Protein AF-W2P2Y5-F1 (afdb_monomer_lite)

InterPro domains:
  IPR003656 Zinc finger, BED-type [PF02892] (10-49)

pLDDT: mean 83.41, std 9.96, range [52.03, 94.44]

Organism: Phytophthora nicotianae (NCBI:txid4792)

Secondary structure (DSSP, 8-state):
---HHHHHHHHEEEEETTEEEESSSS-EEE--TTS-SHHHHHHHHHH-TTHHHHHHHHHHHTTSSGGGGS---HHHHHHHHHHHHHHHTT---------

Structure (mmCIF, N/CA/C/O backbone):
data_AF-W2P2Y5-F1
#
_entry.id   AF-W2P2Y5-F1
#
loop_
_atom_site.group_PDB
_atom_site.id
_atom_site.type_symbol
_atom_site.label_atom_id
_atom_site.label_alt_id
_atom_site.label_comp_id
_atom_site.label_asym_id
_atom_site.label_entity_id
_atom_site.label_seq_id
_atom_site.pdbx_PDB_ins_code
_atom_site.Cartn_x
_atom_site.Cartn_y
_atom_site.Cartn_z
_atom_site.occupancy
_atom_site.B_iso_or_equiv
_atom_site.auth_seq_id
_atom_site.auth_comp_id
_atom_site.auth_asym_id
_atom_site.auth_atom_id
_atom_site.pdbx_PDB_model_num
ATOM 1 N N . MET A 1 1 ? -9.047 17.502 -4.135 1.00 63.66 1 MET A N 1
ATOM 2 C CA . MET A 1 1 ? -8.523 16.880 -2.900 1.00 63.66 1 MET A CA 1
ATOM 3 C C . MET A 1 1 ? -9.199 15.536 -2.773 1.00 63.66 1 MET A C 1
ATOM 5 O O . MET A 1 1 ? -10.420 15.501 -2.868 1.00 63.66 1 MET A O 1
ATOM 9 N N . ALA A 1 2 ? -8.421 14.470 -2.613 1.00 76.88 2 ALA A N 1
ATOM 10 C CA . ALA A 1 2 ? -8.951 13.136 -2.368 1.00 76.88 2 ALA A CA 1
ATOM 11 C C . ALA A 1 2 ? -9.831 13.138 -1.115 1.00 76.88 2 ALA A C 1
ATOM 13 O O . ALA A 1 2 ? -9.485 13.791 -0.124 1.00 76.88 2 ALA A O 1
ATOM 14 N N . SER A 1 3 ? -10.960 12.430 -1.136 1.00 88.62 3 SER A N 1
ATOM 15 C CA . SER A 1 3 ? -11.732 12.270 0.090 1.00 88.62 3 SER A CA 1
ATOM 16 C C . SER A 1 3 ? -10.996 11.322 1.041 1.00 88.62 3 SER A C 1
ATOM 18 O O . SER A 1 3 ? -10.264 10.427 0.615 1.00 88.62 3 SER A O 1
ATOM 20 N N . ASN A 1 4 ? -11.223 11.459 2.352 1.00 89.00 4 ASN A N 1
ATOM 21 C CA . ASN A 1 4 ? -10.656 10.519 3.328 1.00 89.00 4 ASN A CA 1
ATOM 22 C C . ASN A 1 4 ? -11.074 9.069 3.041 1.00 89.00 4 ASN A C 1
ATOM 24 O O . ASN A 1 4 ? -10.344 8.143 3.382 1.00 89.00 4 ASN A O 1
ATOM 28 N N . LYS A 1 5 ? -12.239 8.876 2.409 1.00 88.00 5 LYS A N 1
ATOM 29 C CA . LYS A 1 5 ? -12.718 7.564 1.979 1.00 88.00 5 LYS A CA 1
ATOM 30 C C . LYS A 1 5 ? -11.834 6.993 0.868 1.00 88.00 5 LYS A C 1
ATOM 32 O O . LYS A 1 5 ? -11.431 5.840 0.982 1.00 88.00 5 LYS A O 1
ATOM 37 N N . ASP A 1 6 ? -11.494 7.795 -0.140 1.00 88.94 6 ASP A N 1
ATOM 38 C CA . ASP A 1 6 ? -10.657 7.359 -1.268 1.00 88.94 6 ASP A CA 1
ATOM 39 C C . ASP A 1 6 ? -9.234 7.034 -0.802 1.00 88.94 6 ASP A C 1
ATOM 41 O O . ASP A 1 6 ? -8.700 5.971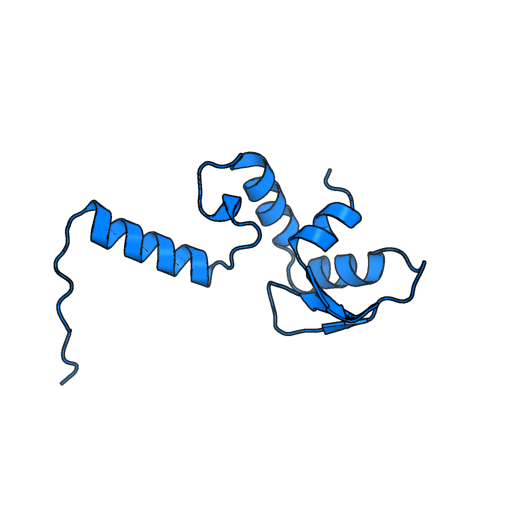 -1.113 1.00 88.94 6 ASP A O 1
ATOM 45 N N . LEU A 1 7 ? -8.660 7.891 0.052 1.00 89.06 7 LEU A N 1
ATOM 46 C CA . LEU A 1 7 ? -7.361 7.641 0.683 1.00 89.06 7 LEU A CA 1
ATOM 47 C C . LEU A 1 7 ? -7.375 6.340 1.491 1.00 89.06 7 LEU A C 1
ATOM 49 O O . LEU A 1 7 ? -6.436 5.551 1.418 1.00 89.06 7 LEU A O 1
ATOM 53 N N . CYS A 1 8 ? -8.447 6.082 2.245 1.00 89.44 8 CYS A N 1
ATOM 54 C CA . CYS A 1 8 ? -8.561 4.840 3.001 1.00 89.44 8 CYS A CA 1
ATOM 55 C C . CYS A 1 8 ? -8.678 3.614 2.093 1.00 89.44 8 CYS A C 1
ATOM 57 O O . CYS A 1 8 ? -8.044 2.600 2.366 1.00 89.44 8 CYS A O 1
ATOM 59 N N . GLN A 1 9 ? -9.447 3.704 1.009 1.00 88.62 9 GLN A N 1
ATOM 60 C CA . GLN A 1 9 ? -9.589 2.615 0.045 1.00 88.62 9 GLN A CA 1
ATOM 61 C C . GLN A 1 9 ? -8.271 2.307 -0.678 1.00 88.62 9 GLN A C 1
ATOM 63 O O . GLN A 1 9 ? -7.979 1.144 -0.956 1.00 88.62 9 GLN A O 1
ATOM 68 N N . TYR A 1 10 ? -7.470 3.335 -0.949 1.00 88.62 10 TYR A N 1
ATOM 69 C CA . TYR A 1 10 ? -6.187 3.196 -1.623 1.00 88.62 10 TYR A CA 1
ATOM 70 C C . TYR A 1 10 ? -5.087 2.670 -0.691 1.00 88.62 10 TYR A C 1
ATOM 72 O O . TYR A 1 10 ? -4.431 1.682 -1.008 1.00 88.62 10 TYR A O 1
ATOM 80 N N . PHE A 1 11 ? -4.906 3.281 0.484 1.00 90.88 11 PHE A N 1
ATOM 81 C CA . PHE A 1 11 ? -3.778 2.991 1.379 1.00 90.88 11 PHE A CA 1
ATOM 82 C C . PHE A 1 11 ? -4.009 1.854 2.369 1.00 90.88 11 PHE A C 1
ATOM 84 O O . PHE A 1 11 ? -3.067 1.438 3.049 1.00 90.88 11 PHE A O 1
ATOM 91 N N . PHE A 1 12 ? -5.235 1.342 2.470 1.00 91.44 12 PHE A N 1
ATOM 92 C CA . PHE A 1 12 ? -5.557 0.254 3.381 1.00 91.44 12 PHE A CA 1
ATOM 93 C C . PHE A 1 12 ? -6.223 -0.918 2.665 1.00 91.44 12 PHE A C 1
ATOM 95 O O . PHE A 1 12 ? -6.833 -0.786 1.604 1.00 91.44 12 PHE A O 1
ATOM 102 N N . THR A 1 13 ? -6.094 -2.089 3.276 1.00 91.88 13 THR A N 1
ATOM 103 C CA . THR A 1 13 ? -6.826 -3.303 2.920 1.00 91.88 13 THR A CA 1
ATOM 104 C C . THR A 1 13 ? -7.713 -3.681 4.097 1.00 91.88 13 THR A C 1
ATOM 106 O O . THR A 1 13 ? -7.274 -3.636 5.248 1.00 91.88 13 THR A O 1
ATOM 109 N N . LEU A 1 14 ? -8.973 -4.020 3.832 1.00 91.06 14 LEU A N 1
ATOM 110 C CA . LEU A 1 14 ? -9.882 -4.515 4.859 1.00 91.06 14 LEU A CA 1
ATOM 111 C C . LEU A 1 14 ? -9.579 -5.998 5.112 1.00 91.06 14 LEU A C 1
ATOM 113 O O . LEU A 1 14 ? -9.867 -6.830 4.259 1.00 91.06 14 LEU A O 1
ATOM 117 N N . GLU A 1 15 ? -9.006 -6.322 6.271 1.00 92.06 15 GLU A N 1
ATOM 118 C CA . GLU A 1 15 ? -8.688 -7.715 6.640 1.00 92.06 15 GLU A CA 1
ATOM 119 C C . GLU A 1 15 ? -9.881 -8.397 7.319 1.00 92.06 15 GLU A C 1
ATOM 121 O O . GLU A 1 15 ? -10.108 -9.593 7.167 1.00 92.06 15 GLU A O 1
ATOM 126 N N . ALA A 1 16 ? -10.645 -7.630 8.096 1.00 89.81 16 ALA A N 1
ATOM 127 C CA . ALA A 1 16 ? -11.847 -8.077 8.787 1.00 89.81 16 ALA A CA 1
ATOM 128 C C . ALA A 1 16 ? -12.767 -6.872 9.042 1.00 89.81 16 ALA A C 1
ATOM 130 O O . ALA A 1 16 ? -12.309 -5.729 8.947 1.00 89.81 16 ALA A O 1
ATOM 131 N N . PRO A 1 17 ? -14.048 -7.073 9.401 1.00 88.81 17 PRO A N 1
ATOM 132 C CA . PRO A 1 17 ? -14.952 -5.970 9.716 1.00 88.81 17 PRO A CA 1
ATOM 133 C C . PRO A 1 17 ? -14.361 -5.026 10.776 1.00 88.81 17 PRO A C 1
ATOM 135 O O . PRO A 1 17 ? -14.090 -5.425 11.907 1.00 88.81 17 PRO A O 1
ATOM 138 N N . GLY A 1 18 ? -14.130 -3.768 10.392 1.00 87.94 18 GLY A N 1
ATOM 139 C CA . GLY A 1 18 ? -13.533 -2.754 11.267 1.00 87.94 18 GLY A CA 1
ATOM 140 C C . GLY A 1 18 ? -12.026 -2.906 11.513 1.00 87.94 18 GLY A C 1
ATOM 141 O O . GLY A 1 18 ? -11.494 -2.212 12.377 1.00 87.94 18 GLY A O 1
ATOM 142 N N . ILE A 1 19 ? -11.320 -3.777 10.783 1.00 91.50 19 ILE A N 1
ATOM 143 C CA . ILE A 1 19 ? -9.864 -3.951 10.871 1.00 91.50 19 ILE A CA 1
ATOM 144 C C . ILE A 1 19 ? -9.230 -3.672 9.509 1.00 91.50 19 ILE A C 1
ATOM 146 O O . ILE A 1 19 ? -9.425 -4.410 8.544 1.00 91.50 19 ILE A O 1
ATOM 150 N N . TYR A 1 20 ? -8.416 -2.623 9.468 1.00 92.88 20 TYR A N 1
ATOM 151 C CA . TYR A 1 20 ? -7.727 -2.156 8.274 1.00 92.88 20 TYR A CA 1
ATOM 152 C C . TYR A 1 20 ? -6.227 -2.365 8.412 1.00 92.88 20 TYR A C 1
ATOM 154 O O . TYR A 1 20 ? -5.618 -1.934 9.392 1.00 92.88 20 TYR A O 1
ATOM 162 N N . LYS A 1 21 ? -5.615 -2.992 7.417 1.00 93.75 21 LYS A N 1
ATOM 163 C CA . LYS A 1 21 ? -4.168 -3.140 7.301 1.00 93.75 21 LYS A CA 1
ATOM 164 C C . LYS A 1 21 ? -3.609 -2.025 6.440 1.00 93.75 21 LYS A C 1
ATOM 166 O O . LYS A 1 21 ? -4.103 -1.803 5.339 1.00 93.75 21 LYS A O 1
ATOM 171 N N . CYS A 1 22 ? -2.603 -1.321 6.945 1.00 93.25 22 CYS A N 1
ATOM 172 C CA . CYS A 1 22 ? -1.873 -0.341 6.149 1.00 93.25 22 CYS A CA 1
ATOM 173 C C . CYS A 1 22 ? -1.102 -1.059 5.036 1.00 93.25 22 CYS A C 1
ATOM 175 O O . CYS A 1 22 ? -0.546 -2.134 5.255 1.00 93.25 22 CYS A O 1
ATOM 177 N N . ARG A 1 23 ? -1.057 -0.482 3.837 1.00 90.44 23 ARG A N 1
ATOM 178 C CA . ARG A 1 23 ? -0.286 -1.069 2.737 1.00 90.44 23 ARG A CA 1
ATOM 179 C C . ARG A 1 23 ? 1.196 -0.681 2.763 1.00 90.44 23 ARG A C 1
ATOM 181 O O . ARG A 1 23 ? 2.012 -1.439 2.254 1.00 90.44 23 ARG A O 1
ATOM 188 N N . TYR A 1 24 ? 1.568 0.420 3.426 1.00 89.50 24 TYR A N 1
ATOM 189 C CA . TYR A 1 24 ? 2.979 0.780 3.646 1.00 89.50 24 TYR A CA 1
ATOM 190 C C . TYR A 1 24 ? 3.665 -0.073 4.712 1.00 89.50 24 TYR A C 1
ATOM 192 O O . TYR A 1 24 ? 4.877 -0.265 4.673 1.00 89.50 24 TYR A O 1
ATOM 200 N N . CYS A 1 25 ? 2.924 -0.514 5.729 1.00 90.62 25 CYS A N 1
ATOM 201 C CA . CYS A 1 25 ? 3.505 -1.177 6.889 1.00 90.62 25 CYS A CA 1
ATOM 202 C C . CYS A 1 25 ? 2.577 -2.270 7.429 1.00 90.62 25 CYS A C 1
ATOM 204 O O . CYS A 1 25 ? 1.364 -2.178 7.279 1.00 90.62 25 CYS A O 1
ATOM 206 N N . PRO A 1 26 ? 3.094 -3.280 8.147 1.00 88.06 26 PRO A N 1
ATOM 207 C CA . PRO A 1 26 ? 2.288 -4.413 8.611 1.00 88.06 26 PRO A CA 1
ATOM 208 C C . PRO A 1 26 ? 1.287 -4.063 9.732 1.00 88.06 26 PRO A C 1
ATOM 210 O O . PRO A 1 26 ? 0.686 -4.959 10.323 1.00 88.06 26 PRO A O 1
ATOM 213 N N . LYS A 1 27 ? 1.107 -2.780 10.074 1.00 92.38 27 LYS A N 1
ATOM 214 C CA . LYS A 1 27 ? 0.255 -2.358 11.189 1.00 92.38 27 LYS A CA 1
ATOM 215 C C . LYS A 1 27 ? -1.225 -2.463 10.836 1.00 92.38 27 LYS A C 1
ATOM 217 O O . LYS A 1 27 ? -1.689 -1.949 9.818 1.00 92.38 27 LYS A O 1
ATOM 222 N N . LEU A 1 28 ? -1.968 -3.056 11.766 1.00 93.25 28 LEU A N 1
ATOM 223 C CA . LEU A 1 28 ? -3.423 -3.113 11.754 1.00 93.25 28 LEU A CA 1
ATOM 224 C C . LEU A 1 28 ? -4.003 -1.935 12.539 1.00 93.25 28 LEU A C 1
ATOM 226 O O . LEU A 1 28 ? -3.505 -1.559 13.604 1.00 93.25 28 LEU A O 1
ATOM 230 N N . ARG A 1 29 ? -5.092 -1.368 12.033 1.00 92.69 29 ARG A N 1
ATOM 231 C CA . ARG A 1 29 ? -5.840 -0.282 12.656 1.00 92.69 29 ARG A CA 1
ATOM 232 C C . ARG A 1 29 ? -7.297 -0.681 12.790 1.00 92.69 29 ARG A C 1
ATOM 234 O O . ARG A 1 29 ? -7.952 -1.045 11.818 1.00 92.69 29 ARG A O 1
ATOM 241 N N . LYS A 1 30 ? -7.796 -0.597 14.022 1.00 90.94 30 LYS A N 1
ATOM 242 C CA . LYS A 1 30 ? -9.209 -0.807 14.325 1.00 90.94 30 LYS A CA 1
ATOM 243 C C . LYS A 1 30 ? -9.977 0.482 14.069 1.00 90.94 30 LYS A C 1
ATOM 245 O O . LYS A 1 30 ? -9.530 1.558 14.469 1.00 90.94 30 LYS A O 1
ATOM 250 N N . GLN A 1 31 ? -11.132 0.358 13.441 1.00 85.50 31 GLN A N 1
ATOM 251 C CA . GLN A 1 31 ? -12.064 1.442 13.186 1.00 85.50 31 GLN A CA 1
ATOM 252 C C . GLN A 1 31 ? -13.453 0.997 13.640 1.00 85.50 31 GLN A C 1
ATOM 254 O O . GLN A 1 31 ? -13.965 -0.026 13.186 1.00 85.50 31 GLN A O 1
ATOM 259 N N . ALA A 1 32 ? -14.053 1.763 14.549 1.00 80.56 32 ALA A N 1
ATOM 260 C CA . ALA A 1 32 ? -15.418 1.507 14.979 1.00 80.56 32 ALA A CA 1
ATOM 261 C C . ALA A 1 32 ? -16.413 1.893 13.863 1.00 80.56 32 ALA A C 1
ATOM 263 O O . ALA A 1 32 ? -16.190 2.898 13.172 1.00 80.56 32 ALA A O 1
ATOM 264 N N . PRO A 1 33 ? -17.518 1.144 13.689 1.00 75.50 33 PRO A N 1
ATOM 265 C CA . PRO A 1 33 ? -18.584 1.520 12.765 1.00 75.50 33 PRO A CA 1
ATOM 266 C C . PRO A 1 33 ? -19.074 2.948 13.049 1.00 75.50 33 PRO A C 1
ATOM 268 O O . PRO A 1 33 ? -19.306 3.307 14.199 1.00 75.50 33 PRO A O 1
ATOM 271 N N . GLY A 1 34 ? -19.195 3.780 12.011 1.00 77.38 34 GLY A N 1
ATOM 272 C CA . GLY A 1 34 ? -19.683 5.161 12.139 1.00 77.38 34 GLY A CA 1
ATOM 273 C C . GLY A 1 34 ? -18.677 6.192 12.676 1.00 77.38 34 GLY A C 1
ATOM 274 O O . GLY A 1 34 ? -18.995 7.374 12.700 1.00 77.38 34 GLY A O 1
ATOM 275 N N . SER A 1 35 ? -17.451 5.795 13.041 1.00 77.06 35 SER A N 1
ATOM 276 C CA . SER A 1 35 ? -16.437 6.698 13.622 1.00 77.06 35 SER A CA 1
ATOM 277 C C . SER A 1 35 ? -15.716 7.610 12.609 1.00 77.06 35 SER A C 1
ATOM 279 O O . SER A 1 35 ? -14.866 8.410 13.002 1.00 77.06 35 SER A O 1
ATOM 281 N N . GLY A 1 36 ? -16.000 7.485 11.309 1.00 84.50 36 GLY A N 1
ATOM 282 C CA . GLY A 1 36 ? -15.242 8.168 10.255 1.00 84.50 36 GLY A CA 1
ATOM 283 C C . GLY A 1 36 ? -13.790 7.676 10.135 1.00 84.50 36 GLY A C 1
ATOM 284 O O . GLY A 1 36 ? -13.376 6.742 10.816 1.00 84.50 36 GLY A O 1
ATOM 285 N N . PHE A 1 37 ? -13.009 8.289 9.240 1.00 88.50 37 PHE A N 1
ATOM 286 C CA . PHE A 1 37 ? -11.677 7.813 8.812 1.00 88.50 37 PHE A CA 1
ATOM 287 C C . PHE A 1 37 ? -10.484 8.501 9.495 1.00 88.50 37 PHE A C 1
ATOM 289 O O . PHE A 1 37 ? -9.332 8.223 9.166 1.00 88.50 37 PHE A O 1
ATOM 296 N N . SER A 1 38 ? -10.732 9.402 10.445 1.00 88.94 38 SER A N 1
ATOM 297 C CA . SER A 1 38 ? -9.696 10.268 11.025 1.00 88.94 38 SER A CA 1
ATOM 298 C C . SER A 1 38 ? -8.553 9.494 11.693 1.00 88.94 38 SER A C 1
ATOM 300 O O . SER A 1 38 ? -7.413 9.944 11.667 1.00 88.94 38 SER A O 1
ATOM 302 N N . ASN A 1 39 ? -8.825 8.308 12.245 1.00 90.81 39 ASN A N 1
ATOM 303 C CA . ASN A 1 39 ? -7.810 7.425 12.828 1.00 90.81 39 ASN A CA 1
ATOM 304 C C . ASN A 1 39 ? -6.837 6.851 11.778 1.00 90.81 39 ASN A C 1
ATOM 306 O O . ASN A 1 39 ? -5.638 6.746 12.039 1.00 90.81 39 ASN A O 1
ATOM 310 N N . LEU A 1 40 ? -7.346 6.476 10.602 1.00 92.38 40 LEU A N 1
ATOM 311 C CA . LEU A 1 40 ? -6.561 5.938 9.493 1.00 92.38 40 LEU A CA 1
ATOM 312 C C . LEU A 1 40 ? -5.735 7.048 8.844 1.00 92.38 40 LEU A C 1
ATOM 314 O O . LEU A 1 40 ? -4.535 6.881 8.649 1.00 92.38 40 LEU A O 1
ATOM 318 N N . ILE A 1 41 ? -6.347 8.212 8.614 1.00 93.00 41 ILE A N 1
ATOM 319 C CA . ILE A 1 41 ? -5.640 9.381 8.079 1.00 93.00 41 ILE A CA 1
ATOM 320 C C . ILE A 1 41 ? -4.575 9.875 9.060 1.00 93.00 41 ILE A C 1
ATOM 322 O O . ILE A 1 41 ? -3.442 10.109 8.658 1.00 93.00 41 ILE A O 1
ATOM 326 N N . GLY A 1 42 ? -4.883 9.944 10.358 1.00 93.19 42 GLY A N 1
ATOM 327 C CA . GLY A 1 42 ? -3.899 10.298 11.382 1.00 93.19 42 GLY A CA 1
ATOM 328 C C . GLY A 1 42 ? -2.702 9.344 11.402 1.00 93.19 42 GLY A C 1
ATOM 329 O O . GLY A 1 42 ? -1.567 9.782 11.562 1.00 93.19 42 GLY A O 1
ATOM 330 N N . HIS A 1 43 ? -2.926 8.046 11.169 1.00 94.31 43 HIS A N 1
ATOM 331 C CA . HIS A 1 43 ? -1.831 7.092 11.011 1.00 94.31 43 HIS A CA 1
ATOM 332 C C . HIS A 1 43 ? -0.959 7.389 9.783 1.00 94.31 43 HIS A C 1
ATOM 334 O O . HIS A 1 43 ? 0.265 7.299 9.910 1.00 94.31 43 HIS A O 1
ATOM 340 N N . LEU A 1 44 ? -1.561 7.721 8.636 1.00 93.75 44 LEU A N 1
ATOM 341 C CA . LEU A 1 44 ? -0.817 8.091 7.432 1.00 93.75 44 LEU A CA 1
ATOM 342 C C . LEU A 1 44 ? 0.000 9.362 7.667 1.00 93.75 44 LEU A C 1
ATOM 344 O O . LEU A 1 44 ? 1.200 9.343 7.450 1.00 93.75 44 LEU A O 1
ATOM 348 N N . THR A 1 45 ? -0.591 10.426 8.203 1.00 93.56 45 THR A N 1
ATOM 349 C CA . THR A 1 45 ? 0.132 11.682 8.460 1.00 93.56 45 THR A CA 1
ATOM 350 C C . THR A 1 45 ? 1.303 11.506 9.434 1.00 93.56 45 THR A C 1
ATOM 352 O O . THR A 1 45 ? 2.354 12.103 9.232 1.00 93.56 45 THR A O 1
ATOM 355 N N . ASP A 1 46 ? 1.151 10.675 10.469 1.00 94.44 46 ASP A N 1
ATOM 356 C CA . ASP A 1 46 ? 2.187 10.461 11.492 1.00 94.44 46 ASP A CA 1
ATOM 357 C C . ASP A 1 46 ? 3.314 9.513 11.042 1.00 94.44 46 ASP A C 1
ATOM 359 O O . ASP A 1 46 ? 4.467 9.690 11.430 1.00 94.44 46 ASP A O 1
ATOM 363 N N . LYS A 1 47 ? 3.000 8.467 10.262 1.00 93.94 47 LYS A N 1
ATOM 364 C CA . LYS A 1 47 ? 3.972 7.411 9.900 1.00 93.94 47 LYS A CA 1
ATOM 365 C C . LYS A 1 47 ? 4.379 7.387 8.431 1.00 93.94 47 LYS A C 1
ATOM 367 O O . LYS A 1 47 ? 5.410 6.798 8.120 1.00 93.94 47 LYS A O 1
ATOM 372 N N . HIS A 1 48 ? 3.590 7.999 7.559 1.00 92.38 48 HIS A N 1
ATOM 373 C CA . HIS A 1 48 ? 3.747 8.000 6.104 1.00 92.38 48 HIS A CA 1
ATOM 374 C C . HIS A 1 48 ? 3.447 9.410 5.552 1.00 92.38 48 HIS A C 1
ATOM 376 O O . HIS A 1 48 ? 2.471 9.594 4.817 1.00 92.38 48 HIS A O 1
ATOM 382 N N . PRO A 1 49 ? 4.223 10.445 5.934 1.00 91.25 49 PRO A N 1
ATOM 383 C CA . PRO A 1 49 ? 3.947 11.832 5.543 1.00 91.25 49 PRO A CA 1
ATOM 384 C C . PRO A 1 49 ? 3.898 12.031 4.019 1.00 91.25 49 PRO A C 1
ATOM 386 O O . PRO A 1 49 ? 3.135 12.868 3.545 1.00 91.25 49 PRO A O 1
ATOM 389 N N . GLN A 1 50 ? 4.619 11.204 3.257 1.00 89.38 50 GLN A N 1
ATOM 390 C CA . GLN A 1 50 ? 4.631 11.205 1.793 1.00 89.38 50 GLN A CA 1
ATOM 391 C C . GLN A 1 50 ? 3.322 10.730 1.133 1.00 89.38 50 GLN A C 1
ATOM 393 O O . GLN A 1 50 ? 3.135 10.941 -0.059 1.00 89.38 50 GLN A O 1
ATOM 398 N N . HIS A 1 5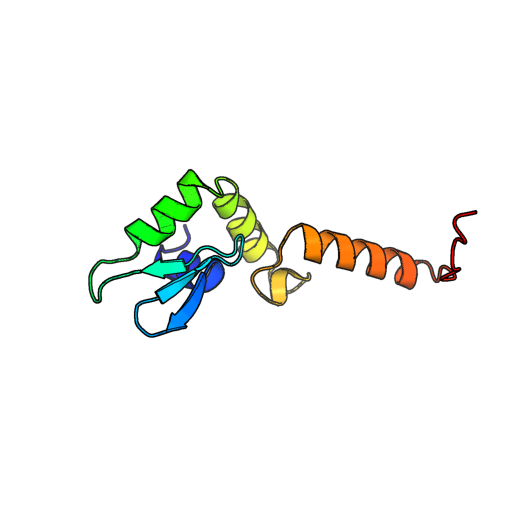1 ? 2.369 10.154 1.882 1.00 89.12 51 HIS A N 1
ATOM 399 C CA . HIS A 1 51 ? 1.154 9.556 1.303 1.00 89.12 51 HIS A CA 1
ATOM 400 C C . HIS A 1 51 ? 0.341 10.509 0.409 1.00 89.12 51 HIS A C 1
ATOM 402 O O . HIS A 1 51 ? -0.372 10.068 -0.489 1.00 89.12 51 HIS A O 1
ATOM 408 N N . GLN A 1 52 ? 0.407 11.822 0.651 1.00 89.38 52 GLN A N 1
ATOM 409 C CA . GLN A 1 52 ? -0.294 12.796 -0.187 1.00 89.38 52 GLN A CA 1
ATOM 410 C C . GLN A 1 52 ? 0.337 12.947 -1.571 1.00 89.38 52 GLN A C 1
ATOM 412 O O . GLN A 1 52 ? -0.381 13.216 -2.533 1.00 89.38 52 GLN A O 1
ATOM 417 N N . GLU A 1 53 ? 1.658 12.828 -1.669 1.00 87.56 53 GLU A N 1
ATOM 418 C CA . GLU A 1 53 ? 2.381 12.890 -2.939 1.00 87.56 53 GLU A CA 1
ATOM 419 C C . GLU A 1 53 ? 2.145 11.604 -3.725 1.00 87.56 53 GLU A C 1
ATOM 421 O O . GLU A 1 53 ? 1.693 11.680 -4.867 1.00 87.56 53 GLU A O 1
ATOM 426 N N . ASP A 1 54 ? 2.270 10.452 -3.065 1.00 85.44 54 ASP A N 1
ATOM 427 C CA . ASP A 1 54 ? 2.027 9.133 -3.657 1.00 85.44 54 ASP A CA 1
ATOM 428 C C . ASP A 1 54 ? 0.604 9.019 -4.229 1.00 85.44 54 ASP A C 1
ATOM 430 O O . ASP A 1 54 ? 0.390 8.496 -5.324 1.00 85.44 54 ASP A O 1
ATOM 434 N N . TYR A 1 55 ? -0.397 9.561 -3.524 1.00 86.88 55 TYR A N 1
ATOM 435 C CA . TYR A 1 55 ? -1.772 9.570 -4.027 1.00 86.88 55 TYR A CA 1
ATOM 436 C C . TYR A 1 55 ? -1.953 10.501 -5.235 1.00 86.88 55 TYR A C 1
ATOM 438 O O . TYR A 1 55 ? -2.653 10.151 -6.185 1.00 86.88 55 TYR A O 1
ATOM 446 N N . LYS A 1 56 ? -1.317 11.680 -5.233 1.00 87.19 56 LYS A N 1
ATOM 447 C CA . LYS A 1 56 ? -1.363 12.609 -6.377 1.00 87.19 56 LYS A CA 1
ATOM 448 C C . LYS A 1 56 ? -0.675 12.025 -7.605 1.00 87.19 56 LYS A C 1
ATOM 450 O O . LYS A 1 56 ? -1.123 12.268 -8.724 1.00 87.19 56 LYS A O 1
ATOM 455 N N . GLU A 1 57 ? 0.423 11.302 -7.413 1.00 82.06 57 GLU A N 1
ATOM 456 C CA . GLU A 1 57 ? 1.116 10.608 -8.492 1.00 82.06 57 GLU A CA 1
ATOM 457 C C . GLU A 1 57 ? 0.243 9.499 -9.075 1.00 82.06 57 GLU A C 1
ATOM 459 O O . GLU A 1 57 ? 0.069 9.447 -10.292 1.00 82.06 57 GLU A O 1
ATOM 464 N N . HIS A 1 58 ? -0.417 8.709 -8.224 1.00 79.94 58 HIS A N 1
ATOM 465 C CA . HIS A 1 58 ? -1.430 7.751 -8.659 1.00 79.94 58 HIS A CA 1
ATOM 466 C C . HIS A 1 58 ? -2.536 8.423 -9.493 1.00 79.94 58 HIS A C 1
ATOM 468 O O . HIS A 1 58 ? -2.792 7.989 -10.617 1.00 79.94 58 HIS A O 1
ATOM 474 N N . GLU A 1 59 ? -3.123 9.529 -9.017 1.00 81.75 59 GLU A N 1
ATOM 475 C CA . GLU A 1 59 ? -4.142 10.280 -9.772 1.00 81.75 59 GLU A CA 1
ATOM 476 C C . GLU A 1 59 ? -3.617 10.795 -11.123 1.00 81.75 59 GLU A C 1
ATOM 478 O O . GLU A 1 59 ? -4.338 10.774 -12.121 1.00 81.75 59 GLU A O 1
ATOM 483 N N . ARG A 1 60 ? -2.354 11.237 -11.183 1.00 80.75 60 ARG A N 1
ATOM 484 C CA . ARG A 1 60 ? -1.717 11.732 -12.414 1.00 80.75 60 ARG A CA 1
ATOM 485 C C . ARG A 1 60 ? -1.388 10.609 -13.397 1.00 80.75 60 ARG A C 1
ATOM 487 O O . ARG A 1 60 ? -1.458 10.827 -14.606 1.00 80.75 60 ARG A O 1
ATOM 494 N N . SER A 1 61 ? -1.002 9.438 -12.893 1.00 71.69 61 SER A N 1
ATOM 495 C CA . SER A 1 61 ? -0.494 8.321 -13.696 1.00 71.69 61 SER A CA 1
ATOM 496 C C . SER A 1 61 ? -1.541 7.739 -14.650 1.00 71.69 61 SER A C 1
ATOM 498 O O . SER A 1 61 ? -1.168 7.199 -15.691 1.00 71.69 61 SER A O 1
ATOM 500 N N . GLY A 1 62 ? -2.838 7.898 -14.348 1.00 61.47 62 GLY A N 1
ATOM 501 C CA . GLY A 1 62 ? -3.940 7.726 -15.301 1.00 61.47 62 GLY A CA 1
ATOM 502 C C . GLY A 1 62 ? -3.892 6.440 -16.138 1.00 61.47 62 GLY A C 1
ATOM 503 O O . GLY A 1 62 ? -4.210 6.489 -17.324 1.00 61.47 62 GLY A O 1
ATOM 504 N N . CYS A 1 63 ? -3.472 5.322 -15.538 1.00 52.03 63 CYS A N 1
ATOM 505 C CA . CYS A 1 63 ? -3.296 4.002 -16.161 1.00 52.03 63 CYS A CA 1
ATOM 506 C C . CYS A 1 63 ? -2.046 3.775 -17.053 1.00 52.03 63 CYS A C 1
ATOM 508 O O . CYS A 1 63 ? -2.068 2.884 -17.902 1.00 52.03 63 CYS A O 1
ATOM 510 N N . LYS A 1 64 ? -0.959 4.554 -16.921 1.00 53.53 64 LYS A N 1
ATOM 511 C CA . LYS A 1 64 ? 0.251 4.409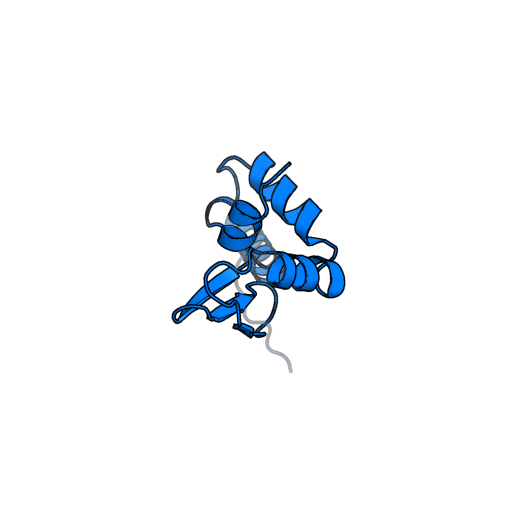 -17.773 1.00 53.53 64 LYS A CA 1
ATOM 512 C C . LYS A 1 64 ? 1.436 3.681 -17.132 1.00 53.53 64 LYS A C 1
ATOM 514 O O . LYS A 1 64 ? 2.410 3.418 -17.830 1.00 53.53 64 LYS A O 1
ATOM 519 N N . ASP A 1 65 ? 1.368 3.383 -15.839 1.00 63.41 65 ASP A N 1
ATOM 520 C CA . ASP A 1 65 ? 2.496 2.842 -15.068 1.00 63.41 65 ASP A CA 1
ATOM 521 C C . ASP A 1 65 ? 2.036 1.800 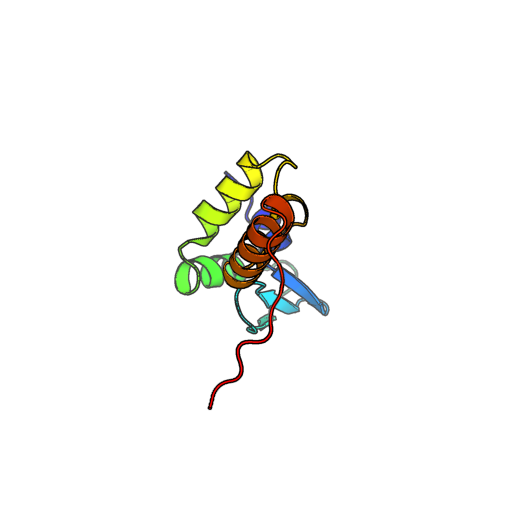-14.031 1.00 63.41 65 ASP A C 1
ATOM 523 O O . ASP A 1 65 ? 0.837 1.555 -13.894 1.00 63.41 65 ASP A O 1
ATOM 527 N N . LEU A 1 66 ? 2.954 1.184 -13.283 1.00 66.75 66 LEU A N 1
ATOM 528 C CA . LEU A 1 66 ? 2.680 0.183 -12.243 1.00 66.75 66 LEU A CA 1
ATOM 529 C C . LEU A 1 66 ? 1.642 0.661 -11.205 1.00 66.75 66 LEU A C 1
ATOM 531 O O . LEU A 1 66 ? 0.880 -0.146 -10.676 1.00 66.75 66 LEU A O 1
ATOM 535 N N . ALA A 1 67 ? 1.533 1.977 -10.996 1.00 61.34 67 ALA A N 1
ATOM 536 C CA . ALA A 1 67 ? 0.487 2.625 -10.199 1.00 61.34 67 ALA A CA 1
ATOM 537 C C . ALA A 1 67 ? -0.954 2.295 -10.655 1.00 61.34 67 ALA A C 1
ATOM 539 O O . ALA A 1 67 ? -1.893 2.385 -9.868 1.00 61.34 67 ALA A O 1
ATOM 540 N N . THR A 1 68 ? -1.148 1.839 -11.898 1.00 64.44 68 THR A N 1
ATOM 541 C CA . THR A 1 68 ? -2.437 1.333 -12.415 1.00 64.44 68 THR A CA 1
ATOM 542 C C . THR A 1 68 ? -2.958 0.143 -11.614 1.00 64.44 68 THR A C 1
ATOM 544 O O . THR A 1 68 ? -4.167 -0.050 -11.495 1.00 64.44 68 THR A O 1
ATOM 547 N N . PHE A 1 69 ? -2.058 -0.660 -11.044 1.00 67.06 69 PHE A N 1
ATOM 548 C CA . PHE A 1 69 ? -2.415 -1.817 -10.222 1.00 67.06 69 PHE A CA 1
ATOM 549 C C . PHE A 1 69 ? -2.797 -1.428 -8.783 1.00 67.06 69 PHE A C 1
ATOM 551 O O . PHE A 1 69 ? -3.059 -2.297 -7.948 1.00 67.06 69 PHE A O 1
ATOM 558 N N . GLY A 1 70 ? -2.881 -0.125 -8.496 1.00 74.25 70 GLY A N 1
ATOM 559 C CA . GLY A 1 70 ? -3.218 0.434 -7.198 1.00 74.25 70 GLY A CA 1
ATOM 560 C C . GLY A 1 70 ? -1.972 0.779 -6.393 1.00 74.25 70 GLY A C 1
ATOM 561 O O . GLY A 1 70 ? -0.981 1.270 -6.923 1.00 74.25 70 GLY A O 1
ATOM 562 N N . PHE A 1 71 ? -2.036 0.537 -5.085 1.00 75.12 71 PHE A N 1
ATOM 563 C CA . PHE A 1 71 ? -0.935 0.850 -4.185 1.00 75.12 71 PHE A CA 1
ATOM 564 C C . PHE A 1 71 ? 0.282 -0.048 -4.445 1.00 75.12 71 PHE A C 1
ATOM 566 O O . PHE A 1 71 ? 0.212 -1.268 -4.268 1.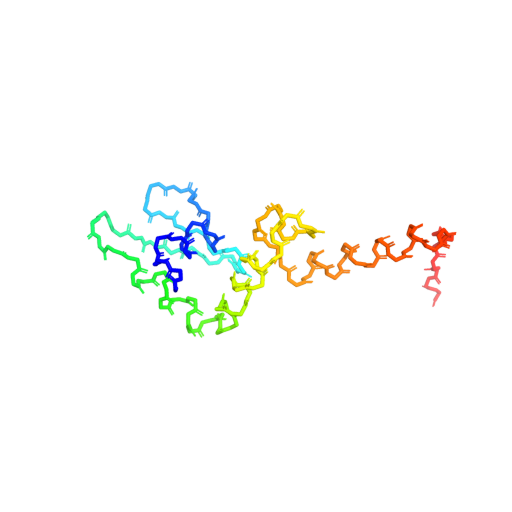00 75.12 71 PHE A O 1
ATOM 573 N N . VAL A 1 72 ? 1.407 0.579 -4.778 1.00 77.81 72 VAL A N 1
ATOM 574 C CA . VAL A 1 72 ? 2.711 -0.055 -4.985 1.00 77.81 72 VAL A CA 1
ATOM 575 C C . VAL A 1 72 ? 3.697 0.553 -3.991 1.00 77.81 72 VAL A C 1
ATOM 577 O O . VAL A 1 72 ? 3.737 1.766 -3.822 1.00 77.81 72 VAL A O 1
ATOM 580 N N . THR A 1 73 ? 4.489 -0.279 -3.316 1.00 75.50 73 THR A N 1
ATOM 581 C CA . THR A 1 73 ? 5.558 0.206 -2.431 1.00 75.50 73 THR A CA 1
ATOM 582 C C . THR A 1 73 ? 6.781 0.646 -3.236 1.00 75.50 73 THR A C 1
ATOM 584 O O . THR A 1 73 ? 7.056 0.073 -4.290 1.00 75.50 73 THR A O 1
ATOM 587 N N . ASP A 1 74 ? 7.590 1.566 -2.701 1.00 77.00 74 ASP A N 1
ATOM 588 C CA . ASP A 1 74 ? 8.869 1.968 -3.316 1.00 77.00 74 ASP A CA 1
ATOM 589 C C . ASP A 1 74 ? 9.757 0.770 -3.654 1.00 77.00 74 ASP A C 1
ATOM 591 O O . ASP A 1 74 ? 10.379 0.720 -4.713 1.00 77.00 74 ASP A O 1
ATOM 595 N N . TYR A 1 75 ? 9.776 -0.235 -2.775 1.00 80.44 75 TYR A N 1
ATOM 596 C CA . TYR A 1 75 ? 10.500 -1.478 -3.009 1.00 80.44 75 TYR A CA 1
ATOM 597 C C . TYR A 1 75 ? 9.978 -2.222 -4.246 1.00 80.44 75 TYR A C 1
ATOM 599 O O . TYR A 1 75 ? 10.762 -2.563 -5.128 1.00 80.44 75 TYR A O 1
ATOM 607 N N . ALA A 1 76 ? 8.662 -2.438 -4.350 1.00 81.38 76 ALA A N 1
ATOM 608 C CA . ALA A 1 76 ? 8.068 -3.109 -5.504 1.00 81.38 76 ALA A CA 1
ATOM 609 C C . ALA A 1 76 ? 8.278 -2.313 -6.803 1.00 81.38 76 ALA A C 1
ATOM 611 O O . ALA A 1 76 ? 8.598 -2.902 -7.834 1.00 81.38 76 ALA A O 1
ATOM 612 N N . CYS A 1 77 ? 8.175 -0.982 -6.740 1.00 81.31 77 CYS A N 1
ATOM 613 C CA . CYS A 1 77 ? 8.467 -0.091 -7.861 1.00 81.31 77 CYS A CA 1
ATOM 614 C C . CYS A 1 77 ? 9.938 -0.199 -8.296 1.00 81.31 77 CYS A C 1
ATOM 616 O O . CYS A 1 77 ? 10.234 -0.357 -9.477 1.00 81.31 77 CYS A O 1
ATOM 618 N N . THR A 1 78 ? 10.869 -0.205 -7.339 1.00 84.50 78 THR A N 1
ATOM 619 C CA . THR A 1 78 ? 12.309 -0.357 -7.596 1.00 84.50 78 THR A CA 1
ATOM 620 C C . THR A 1 78 ? 12.618 -1.689 -8.274 1.00 84.50 78 THR A C 1
ATOM 622 O O . THR A 1 78 ? 13.315 -1.716 -9.287 1.00 84.50 78 THR A O 1
ATOM 625 N N . VAL A 1 79 ? 12.064 -2.791 -7.758 1.00 86.50 79 VAL A N 1
ATOM 626 C CA . VAL A 1 79 ? 12.237 -4.130 -8.341 1.00 86.50 79 VAL A CA 1
ATOM 627 C C . VAL A 1 79 ? 11.671 -4.182 -9.760 1.00 86.50 79 VAL A C 1
ATOM 629 O O . VAL A 1 79 ? 12.352 -4.655 -10.668 1.00 86.50 79 VAL A O 1
ATOM 632 N N . TYR A 1 80 ? 10.465 -3.654 -9.981 1.00 86.38 80 TYR A N 1
ATOM 633 C CA . TYR A 1 80 ? 9.859 -3.607 -11.312 1.00 86.38 80 TYR A CA 1
ATOM 634 C C . TYR A 1 80 ? 10.687 -2.779 -12.296 1.00 86.38 80 TYR A C 1
ATOM 636 O O . TYR A 1 80 ? 10.958 -3.238 -13.401 1.00 86.38 80 TYR A O 1
ATOM 644 N N . ASN A 1 81 ? 11.137 -1.589 -11.897 1.00 84.94 81 ASN A N 1
ATOM 645 C CA . ASN A 1 81 ? 11.958 -0.731 -12.746 1.00 84.94 81 ASN A CA 1
ATOM 646 C C . ASN A 1 81 ? 13.285 -1.398 -13.113 1.00 84.94 81 ASN A C 1
ATOM 648 O O . ASN A 1 81 ? 13.718 -1.305 -14.261 1.00 84.94 81 ASN A O 1
ATOM 652 N N . TRP A 1 82 ? 13.902 -2.116 -12.173 1.00 88.81 82 TRP A N 1
ATOM 653 C CA . TRP A 1 82 ? 15.095 -2.911 -12.448 1.00 88.81 82 TRP A CA 1
ATOM 654 C C . TRP A 1 82 ? 14.812 -4.038 -13.451 1.00 88.81 82 TRP A C 1
ATOM 656 O O . TRP A 1 82 ? 15.522 -4.158 -14.448 1.00 88.81 82 TRP A O 1
ATOM 666 N N . MET A 1 83 ? 13.735 -4.807 -13.256 1.00 88.06 83 MET A N 1
ATOM 667 C CA . MET A 1 83 ? 13.326 -5.862 -14.194 1.00 88.06 83 MET A CA 1
ATOM 668 C C . MET A 1 83 ? 13.044 -5.295 -15.590 1.00 88.06 83 MET A C 1
ATOM 670 O O . MET A 1 83 ? 13.533 -5.817 -16.590 1.00 88.06 83 MET A O 1
ATOM 674 N N . ASN A 1 84 ? 12.302 -4.192 -15.660 1.00 86.44 84 ASN A N 1
ATOM 675 C CA . ASN A 1 84 ? 11.974 -3.507 -16.903 1.00 86.44 84 ASN A CA 1
ATOM 676 C C . ASN A 1 84 ? 13.234 -2.987 -17.618 1.00 86.44 84 ASN A C 1
ATOM 678 O O . ASN A 1 84 ? 13.322 -3.048 -18.841 1.00 86.44 84 ASN A O 1
ATOM 682 N N . TRP A 1 85 ? 14.238 -2.522 -16.870 1.00 86.44 85 TRP A N 1
ATOM 683 C CA . TRP A 1 85 ? 15.532 -2.105 -17.413 1.00 86.44 85 TRP A CA 1
ATOM 684 C C . TRP A 1 85 ? 16.342 -3.279 -17.986 1.00 86.44 85 TRP A C 1
ATOM 686 O O . TRP A 1 85 ? 16.883 -3.156 -19.087 1.00 86.44 85 TRP A O 1
ATOM 696 N N . VAL A 1 86 ? 16.382 -4.420 -17.286 1.00 87.50 86 VAL A N 1
ATOM 697 C CA . VAL A 1 86 ? 17.030 -5.661 -17.755 1.00 87.50 86 VAL A CA 1
ATOM 698 C C . VAL A 1 86 ? 16.393 -6.156 -19.050 1.00 87.50 86 VAL A C 1
ATOM 700 O O . VAL A 1 86 ? 17.089 -6.336 -20.052 1.00 87.50 86 VAL A O 1
ATOM 703 N N . VAL A 1 87 ? 15.066 -6.299 -19.054 1.00 87.44 87 VAL A N 1
ATOM 704 C CA . VAL A 1 87 ? 14.300 -6.777 -20.213 1.00 87.44 87 VAL A CA 1
ATOM 705 C C . VAL A 1 87 ? 14.387 -5.788 -21.375 1.00 87.44 87 VAL A C 1
ATOM 707 O O . VAL A 1 87 ? 14.682 -6.183 -22.499 1.00 87.44 87 VAL A O 1
ATOM 710 N N . GLY A 1 88 ? 14.191 -4.492 -21.117 1.00 87.81 88 GLY A N 1
ATOM 711 C CA . GLY A 1 88 ? 14.175 -3.455 -22.150 1.00 87.81 88 GLY A CA 1
ATOM 712 C C . GLY A 1 88 ? 15.513 -3.266 -22.868 1.00 87.81 88 GLY A C 1
ATOM 713 O O . GLY A 1 88 ? 15.534 -2.824 -24.015 1.00 87.81 88 GLY A O 1
ATOM 714 N N . ARG A 1 89 ? 16.632 -3.621 -22.225 1.00 88.56 89 ARG A N 1
ATOM 715 C CA . ARG A 1 89 ? 17.969 -3.623 -22.842 1.00 88.56 89 ARG A CA 1
ATOM 716 C C . ARG A 1 89 ? 18.436 -5.009 -23.284 1.00 88.56 89 ARG A C 1
ATOM 718 O O . ARG A 1 89 ? 19.562 -5.122 -23.758 1.00 88.56 89 ARG A O 1
ATOM 725 N N . ASN A 1 90 ? 17.592 -6.034 -23.142 1.00 85.88 90 ASN A N 1
ATOM 726 C CA . ASN A 1 90 ? 17.910 -7.428 -23.447 1.00 85.88 90 ASN A CA 1
ATOM 727 C C . ASN A 1 90 ? 19.239 -7.884 -22.810 1.00 85.88 90 ASN A C 1
ATOM 729 O O . ASN A 1 90 ? 20.079 -8.499 -23.467 1.00 85.88 90 ASN A O 1
ATOM 733 N N . MET A 1 91 ? 19.463 -7.511 -21.547 1.00 84.38 91 MET A N 1
ATOM 734 C CA . MET A 1 91 ? 20.678 -7.888 -20.824 1.00 84.38 91 MET A CA 1
ATOM 735 C C . MET A 1 91 ? 20.602 -9.349 -20.382 1.00 84.38 91 MET A C 1
ATOM 737 O O . MET A 1 91 ? 19.551 -9.819 -19.947 1.00 84.38 91 MET A O 1
ATOM 741 N N . LEU A 1 92 ? 21.725 -10.061 -20.495 1.00 78.44 92 LEU A N 1
ATOM 742 C CA . LEU A 1 92 ? 21.847 -11.426 -19.996 1.00 78.44 92 LEU A CA 1
ATOM 743 C C . LEU A 1 92 ? 21.770 -11.415 -18.466 1.00 78.44 92 LEU A C 1
ATOM 745 O O . LEU A 1 92 ? 22.415 -10.600 -17.807 1.00 78.44 92 LEU A O 1
ATOM 749 N N . ILE A 1 93 ? 20.953 -12.311 -17.913 1.00 74.56 93 ILE A N 1
ATOM 750 C CA . ILE A 1 93 ? 20.899 -12.556 -16.473 1.00 74.56 93 ILE A CA 1
ATOM 751 C C . ILE A 1 93 ? 21.970 -13.604 -16.188 1.00 74.56 93 ILE A C 1
ATOM 753 O O . ILE A 1 93 ? 21.758 -14.790 -16.435 1.00 74.56 93 ILE A O 1
ATOM 757 N N . GLU A 1 94 ? 23.128 -13.149 -15.728 1.00 77.62 94 GLU A N 1
ATOM 758 C CA . GLU A 1 94 ? 24.228 -14.011 -15.299 1.00 77.62 94 GLU A CA 1
ATOM 759 C C . GLU A 1 94 ? 24.267 -14.056 -13.767 1.00 77.62 94 GLU A C 1
ATOM 761 O O . GLU A 1 94 ? 24.011 -13.054 -13.093 1.00 77.62 94 GLU A O 1
ATOM 766 N N . GLU A 1 95 ? 24.536 -15.236 -13.210 1.00 73.50 95 GLU A N 1
ATOM 767 C CA . GLU A 1 95 ? 24.732 -15.419 -11.773 1.00 73.50 95 GLU A CA 1
ATOM 768 C C . GLU A 1 95 ? 26.114 -14.877 -11.396 1.00 73.50 95 GLU A C 1
ATOM 770 O O . GLU A 1 95 ? 27.129 -15.312 -11.938 1.00 73.50 95 GLU A O 1
ATOM 775 N N . VAL A 1 96 ? 26.156 -13.891 -10.497 1.00 71.81 96 VAL A N 1
ATOM 776 C CA . VAL A 1 96 ? 27.416 -13.430 -9.909 1.00 71.81 96 VAL A CA 1
ATOM 777 C C . VAL A 1 96 ? 27.715 -14.347 -8.733 1.00 71.81 96 VAL A C 1
ATOM 779 O O . VAL A 1 96 ? 27.080 -14.229 -7.684 1.00 71.81 96 VAL A O 1
ATOM 782 N N . ASP A 1 97 ? 28.651 -15.270 -8.935 1.00 70.38 97 ASP A N 1
ATOM 783 C CA . ASP A 1 97 ? 29.170 -16.120 -7.868 1.00 70.38 97 ASP A CA 1
ATOM 784 C C . ASP A 1 97 ? 29.976 -15.248 -6.893 1.00 70.38 97 ASP A C 1
ATOM 786 O O . ASP A 1 97 ? 30.809 -14.435 -7.306 1.00 70.38 97 ASP A O 1
ATOM 790 N N . ASN A 1 98 ? 29.669 -15.348 -5.603 1.00 64.44 98 ASN A N 1
ATOM 791 C CA . ASN A 1 98 ? 30.260 -14.504 -4.566 1.00 64.44 98 ASN A CA 1
ATOM 792 C C . ASN A 1 98 ? 31.305 -15.349 -3.821 1.00 64.44 98 ASN A C 1
ATOM 794 O O . ASN A 1 98 ? 31.010 -15.888 -2.752 1.00 64.44 98 ASN A O 1
ATOM 798 N N . GLU A 1 99 ? 32.479 -15.522 -4.441 1.00 54.66 99 GLU A N 1
ATOM 799 C CA . GLU A 1 99 ? 33.649 -16.181 -3.827 1.00 54.66 99 GLU A CA 1
ATOM 800 C C . GLU A 1 99 ? 34.131 -15.461 -2.555 1.00 54.66 99 GLU A C 1
ATOM 802 O O . GLU A 1 99 ? 34.204 -14.207 -2.547 1.00 54.66 99 GLU A O 1
#

Foldseek 3Di:
DDDLVRLQVQQWDPPDVQWTAGPADRDIDGHDPPNDNVRVVVCCVVPPVCSVVVVVCLVVCVCVDPSVVGDDYPVRVVVVVVVCVCVVVVPDDDDDDDD

Sequence (99 aa):
MASNKDLCQY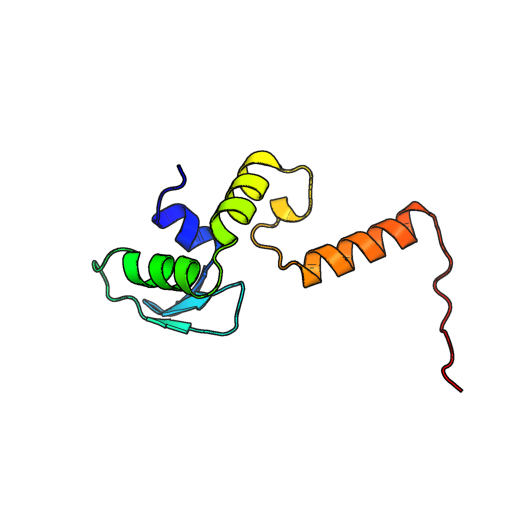FFTLEAPGIYKCRYCPKLRKQAPGSGFSNLIGHLTDKHPQHQEDYKEHERSGCKDLATFGFVTDYACTVYNWMNWVVGRNMLIEEVDNE

Radius of gyration: 17.43 Å; chains: 1; bounding box: 53×33×38 Å